Protein AF-I8V1D6-F1 (afdb_monomer_lite)

pLDDT: mean 76.7, std 19.43, range [36.62, 97.75]

Structure (mmCIF, N/CA/C/O backbone):
data_AF-I8V1D6-F1
#
_entry.id   AF-I8V1D6-F1
#
loop_
_atom_site.group_PDB
_atom_site.id
_atom_site.type_symbol
_atom_site.label_atom_id
_atom_site.label_alt_id
_atom_site.label_comp_id
_atom_site.label_asym_id
_atom_site.label_entity_id
_atom_site.label_seq_id
_atom_site.pdbx_PDB_ins_code
_atom_site.Cartn_x
_atom_site.Cartn_y
_atom_site.Cartn_z
_atom_site.occupancy
_atom_site.B_iso_or_equiv
_atom_site.auth_seq_id
_atom_site.auth_comp_id
_atom_site.auth_asym_id
_atom_site.auth_atom_id
_atom_site.pdbx_PDB_model_num
ATOM 1 N N . MET A 1 1 ? 29.944 19.387 -21.911 1.00 37.50 1 MET A N 1
ATOM 2 C CA . MET A 1 1 ? 29.678 17.975 -22.255 1.00 37.50 1 MET A CA 1
ATOM 3 C C . MET A 1 1 ? 28.585 17.498 -21.316 1.00 37.50 1 MET A C 1
ATOM 5 O O . MET A 1 1 ? 28.883 17.157 -20.183 1.00 37.50 1 MET A O 1
ATOM 9 N N . TYR A 1 2 ? 27.322 17.632 -21.720 1.00 36.62 2 TYR A N 1
ATOM 10 C CA . TYR A 1 2 ? 26.198 17.199 -20.885 1.00 36.62 2 TYR A CA 1
ATOM 11 C C . TYR A 1 2 ? 26.104 15.670 -20.929 1.00 36.62 2 TYR A C 1
ATOM 13 O O . TYR A 1 2 ? 26.328 15.095 -22.002 1.00 36.62 2 TYR A O 1
ATOM 21 N N . PRO A 1 3 ? 25.855 14.998 -19.792 1.00 49.69 3 PRO A N 1
ATOM 22 C CA . PRO A 1 3 ? 25.774 13.550 -19.766 1.00 49.69 3 PRO A CA 1
ATOM 23 C C . PRO A 1 3 ? 24.621 13.100 -20.662 1.00 49.69 3 PRO A C 1
ATOM 25 O O . PRO A 1 3 ? 23.543 13.691 -20.675 1.00 49.69 3 PRO A O 1
ATOM 28 N N . LYS A 1 4 ? 24.912 12.074 -21.463 1.00 43.56 4 LYS A N 1
ATOM 29 C CA . LYS A 1 4 ? 23.982 11.432 -22.387 1.00 43.56 4 LYS A CA 1
ATOM 30 C C . LYS A 1 4 ? 22.726 11.064 -21.605 1.00 43.56 4 LYS A C 1
ATOM 32 O O . LYS A 1 4 ? 22.825 10.310 -20.639 1.00 43.56 4 LYS A O 1
ATOM 37 N N . HIS A 1 5 ? 21.582 11.602 -22.022 1.00 46.84 5 HIS A N 1
ATOM 38 C CA . HIS A 1 5 ? 20.286 11.120 -21.574 1.00 46.84 5 HIS A CA 1
ATOM 39 C C . HIS A 1 5 ? 20.283 9.606 -21.773 1.00 46.84 5 HIS A C 1
ATOM 41 O O . HIS A 1 5 ? 20.401 9.118 -22.899 1.00 46.84 5 HIS A O 1
ATOM 47 N N . LEU A 1 6 ? 20.256 8.876 -20.657 1.00 49.59 6 LEU A N 1
ATOM 48 C CA . LEU A 1 6 ? 19.931 7.464 -20.660 1.00 49.59 6 LEU A CA 1
ATOM 49 C C . LEU A 1 6 ? 18.619 7.368 -21.439 1.00 49.59 6 LEU A C 1
ATOM 51 O O . LEU A 1 6 ? 17.671 8.084 -21.115 1.00 49.59 6 LEU A O 1
ATOM 55 N N . ASN A 1 7 ? 18.578 6.545 -22.485 1.00 47.94 7 ASN A N 1
ATOM 56 C CA . ASN A 1 7 ? 17.325 6.162 -23.121 1.00 47.94 7 ASN A CA 1
ATOM 57 C C . ASN A 1 7 ? 16.532 5.358 -22.087 1.00 47.94 7 ASN A C 1
ATOM 59 O O . ASN A 1 7 ? 16.546 4.130 -22.093 1.00 47.94 7 ASN A O 1
ATOM 63 N N . GLN A 1 8 ? 15.904 6.058 -21.148 1.00 51.66 8 GLN A N 1
ATOM 64 C CA . GLN A 1 8 ? 14.909 5.499 -20.267 1.00 51.66 8 GLN A CA 1
ATOM 65 C C . GLN A 1 8 ? 13.702 5.308 -21.169 1.00 51.66 8 GLN A C 1
ATOM 67 O O . GLN A 1 8 ? 12.982 6.250 -21.492 1.00 51.66 8 GLN A O 1
ATOM 72 N N . THR A 1 9 ? 13.556 4.094 -21.693 1.00 48.19 9 THR A N 1
ATOM 73 C CA . THR A 1 9 ? 12.279 3.634 -22.223 1.00 48.19 9 THR A CA 1
ATOM 74 C C . THR A 1 9 ? 11.245 3.970 -21.158 1.00 48.19 9 THR A C 1
ATOM 76 O O . THR A 1 9 ? 11.271 3.361 -20.090 1.00 48.19 9 THR A O 1
ATOM 79 N N . ASN A 1 10 ? 10.422 4.993 -21.404 1.00 57.47 10 ASN A N 1
ATOM 80 C CA . ASN A 1 10 ? 9.288 5.352 -20.563 1.00 57.47 10 ASN A CA 1
ATOM 81 C C . ASN A 1 10 ? 8.336 4.153 -20.563 1.00 57.47 10 ASN A C 1
ATOM 83 O O . ASN A 1 10 ? 7.419 4.078 -21.378 1.00 57.47 10 ASN A O 1
ATOM 87 N N . ARG A 1 11 ? 8.592 3.169 -19.696 1.00 56.34 11 ARG A N 1
ATOM 88 C CA . ARG A 1 11 ? 7.592 2.185 -19.305 1.00 56.34 11 ARG A CA 1
ATOM 89 C C . ARG A 1 11 ? 6.643 2.943 -18.392 1.00 56.34 11 ARG A C 1
ATOM 91 O 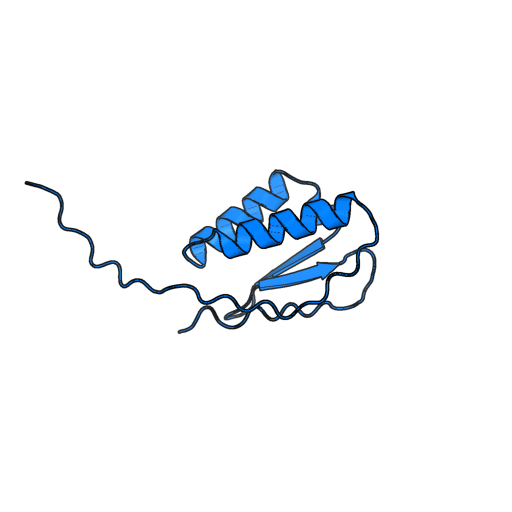O . ARG A 1 11 ? 6.862 3.027 -17.191 1.00 56.34 11 ARG A O 1
ATOM 98 N N . THR A 1 12 ? 5.667 3.610 -18.992 1.00 65.19 12 THR A N 1
ATOM 99 C CA . THR A 1 12 ? 4.610 4.286 -18.248 1.00 65.19 12 THR A CA 1
ATOM 100 C C . THR A 1 12 ? 3.828 3.218 -17.490 1.00 65.19 12 THR A C 1
ATOM 102 O O . THR A 1 12 ? 3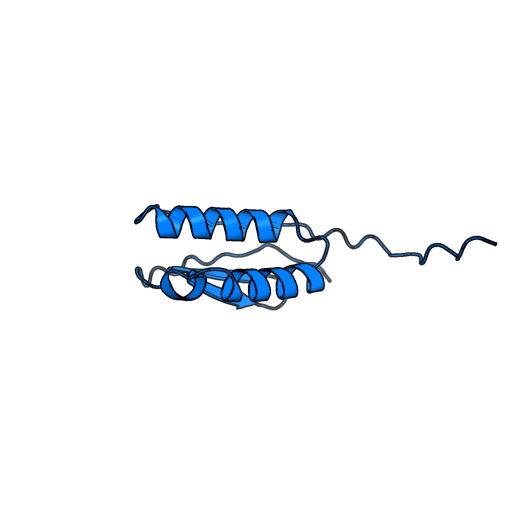.233 2.340 -18.117 1.00 65.19 12 THR A O 1
ATOM 105 N N . MET A 1 13 ? 3.860 3.258 -16.154 1.00 79.62 13 MET A N 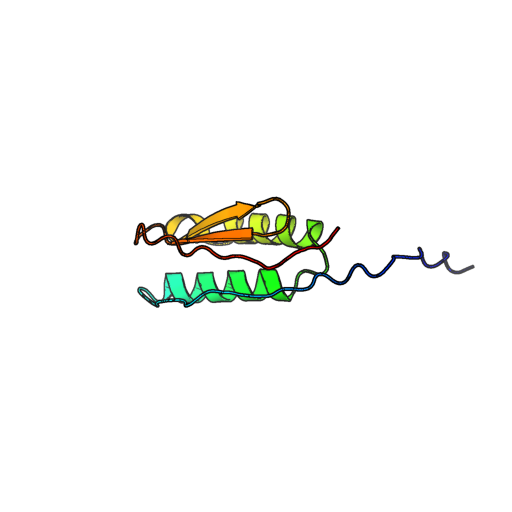1
ATOM 106 C CA . MET A 1 13 ? 2.953 2.449 -15.345 1.00 79.62 13 MET A CA 1
ATOM 107 C C . MET A 1 13 ? 1.525 2.898 -15.650 1.00 79.62 13 MET A C 1
ATOM 109 O O . MET A 1 13 ? 1.167 4.051 -15.416 1.00 79.62 13 MET A O 1
ATOM 113 N N . ASN A 1 14 ? 0.708 1.988 -16.173 1.00 80.00 14 ASN A N 1
ATOM 114 C CA . ASN A 1 14 ? -0.721 2.221 -16.306 1.00 80.00 14 ASN A CA 1
ATOM 115 C C . ASN A 1 14 ? -1.401 1.685 -15.051 1.00 80.00 14 ASN A C 1
ATOM 117 O O . ASN A 1 14 ? -1.196 0.535 -14.679 1.00 80.00 14 ASN A O 1
ATOM 121 N N . VAL A 1 15 ? -2.196 2.527 -14.399 1.00 77.50 15 VAL A N 1
ATOM 122 C CA . VAL A 1 15 ? -2.903 2.174 -13.169 1.00 77.50 15 VAL A CA 1
ATOM 123 C C . VAL A 1 15 ? -4.392 2.137 -13.473 1.00 77.50 15 VAL A C 1
ATOM 125 O O . VAL A 1 15 ? -4.967 3.139 -13.894 1.00 77.50 15 VAL A O 1
ATOM 128 N N . THR A 1 16 ? -5.028 0.998 -13.215 1.00 82.62 16 THR A N 1
ATOM 129 C CA . THR A 1 16 ? -6.492 0.910 -13.125 1.00 82.62 16 THR A CA 1
ATOM 130 C C . THR A 1 16 ? -6.866 0.503 -11.712 1.00 82.62 16 THR A C 1
ATOM 132 O O . THR A 1 16 ? -6.222 -0.372 -11.139 1.00 82.62 16 THR A O 1
ATOM 135 N N . ILE A 1 17 ? -7.874 1.162 -11.144 1.00 81.69 17 ILE A N 1
ATOM 136 C CA . ILE A 1 17 ? -8.281 0.984 -9.749 1.00 81.69 17 ILE A CA 1
ATOM 137 C C . ILE A 1 17 ? -9.686 0.394 -9.733 1.00 81.69 17 ILE A C 1
ATOM 139 O O . ILE A 1 17 ? -10.659 1.092 -10.008 1.00 81.69 17 ILE A O 1
ATOM 143 N N . GLU A 1 18 ? -9.788 -0.889 -9.398 1.00 75.00 18 GLU A N 1
ATOM 144 C CA . GLU A 1 18 ? -11.043 -1.646 -9.422 1.00 75.00 18 GLU A CA 1
ATOM 145 C C . GLU A 1 18 ? -11.601 -1.869 -8.011 1.00 75.00 18 GLU A C 1
ATOM 147 O O . GLU A 1 18 ? -11.801 -2.993 -7.561 1.00 75.00 18 GLU A O 1
ATOM 152 N N . HIS A 1 19 ? -11.829 -0.786 -7.262 1.00 71.06 19 HIS A N 1
ATOM 153 C CA . HIS A 1 19 ? -12.295 -0.900 -5.880 1.00 71.06 19 HIS A CA 1
ATOM 154 C C . HIS A 1 19 ? -13.345 0.132 -5.488 1.00 71.06 19 HIS A C 1
ATOM 156 O O . HIS A 1 19 ? -13.279 1.299 -5.870 1.00 71.06 19 HIS A O 1
ATOM 162 N N . VAL A 1 20 ? -14.279 -0.302 -4.638 1.00 69.56 20 VAL A N 1
ATOM 163 C CA . VAL A 1 20 ? -15.249 0.559 -3.960 1.00 69.56 20 VAL A CA 1
ATOM 164 C C . VAL A 1 20 ? -14.844 0.685 -2.495 1.00 69.56 20 VAL A C 1
ATOM 166 O O . VAL A 1 20 ? -14.988 -0.255 -1.716 1.00 69.56 20 VAL A O 1
ATOM 169 N N . PHE A 1 21 ? -14.351 1.859 -2.099 1.00 72.69 21 PHE A N 1
ATOM 170 C CA . PHE A 1 21 ? -14.046 2.129 -0.697 1.00 72.69 21 PHE A CA 1
ATOM 171 C C . PHE A 1 21 ? -15.324 2.384 0.105 1.00 72.69 21 PHE A C 1
ATOM 173 O O . PHE A 1 21 ? -16.066 3.329 -0.157 1.00 72.69 21 PHE A O 1
ATOM 180 N N . CYS A 1 22 ? -15.565 1.547 1.113 1.00 70.88 22 CYS A N 1
ATOM 181 C CA . CYS A 1 22 ? -16.612 1.771 2.102 1.00 70.88 22 CYS A CA 1
ATOM 182 C C . CYS A 1 22 ? -15.997 2.420 3.344 1.00 70.88 22 CYS A C 1
ATOM 184 O O . CYS A 1 22 ? -15.276 1.762 4.102 1.00 70.88 22 CYS A O 1
ATOM 1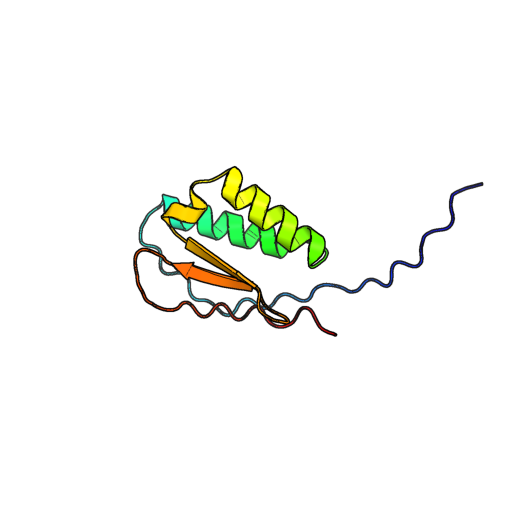86 N N . ARG A 1 23 ? -16.278 3.713 3.545 1.00 74.38 23 ARG A N 1
ATOM 187 C CA . ARG A 1 23 ? -15.854 4.459 4.734 1.00 74.38 23 ARG A CA 1
ATOM 188 C C . ARG A 1 23 ? -16.478 3.844 5.982 1.00 74.38 23 ARG A C 1
ATOM 190 O O . ARG A 1 23 ? -17.692 3.685 6.063 1.00 74.38 23 ARG A O 1
ATOM 197 N N . TYR A 1 24 ? -15.642 3.544 6.969 1.00 76.69 24 TYR A N 1
ATOM 198 C CA . TYR A 1 24 ? -16.092 3.036 8.269 1.00 76.69 24 TYR A CA 1
ATOM 199 C C . TYR A 1 24 ? -15.423 3.728 9.468 1.00 76.69 24 TYR A C 1
ATOM 201 O O . TYR A 1 24 ? -15.872 3.537 10.597 1.00 76.69 24 TYR A O 1
ATOM 209 N N . SER A 1 25 ? -14.371 4.518 9.237 1.00 85.81 25 SER A N 1
ATOM 210 C CA . SER A 1 25 ? -13.817 5.495 10.179 1.00 85.81 25 SER A CA 1
ATOM 211 C C . SER A 1 25 ? -13.119 6.612 9.400 1.00 85.81 25 SER A C 1
ATOM 213 O O . SER A 1 25 ? -12.792 6.429 8.221 1.00 85.81 25 SER A O 1
ATOM 215 N N . ASP A 1 26 ? -12.918 7.754 10.047 1.00 91.25 26 ASP A N 1
ATOM 216 C CA . ASP A 1 26 ? -12.275 8.924 9.440 1.00 91.25 26 ASP A CA 1
ATOM 217 C C . ASP A 1 26 ? -10.784 8.650 9.195 1.00 91.25 26 ASP A C 1
ATOM 219 O O . ASP A 1 26 ? -10.237 8.985 8.148 1.00 91.25 26 ASP A O 1
ATOM 223 N N . GLU A 1 27 ? -10.146 7.922 10.110 1.00 91.31 27 GLU A N 1
ATOM 224 C CA . GLU A 1 27 ? -8.749 7.506 10.003 1.00 91.31 27 GLU A CA 1
ATOM 225 C C . GLU A 1 27 ? -8.545 6.528 8.840 1.00 91.31 27 GLU A C 1
ATOM 227 O O . GLU A 1 27 ? -7.606 6.669 8.058 1.00 91.31 27 GLU A O 1
ATOM 232 N N . ALA A 1 28 ? -9.442 5.550 8.675 1.00 88.31 28 ALA A N 1
ATOM 233 C CA . ALA A 1 28 ? -9.364 4.596 7.572 1.00 88.31 28 ALA A CA 1
ATOM 234 C C . ALA A 1 28 ? -9.536 5.282 6.206 1.00 88.31 28 ALA A C 1
ATOM 236 O O . ALA A 1 28 ? -8.898 4.883 5.232 1.00 88.31 28 ALA A O 1
ATOM 237 N N . GLU A 1 29 ? -10.392 6.304 6.131 1.00 90.44 29 GLU A N 1
ATOM 238 C CA . GLU A 1 29 ? -10.578 7.125 4.933 1.00 90.44 29 GLU A CA 1
ATOM 239 C C . GLU A 1 29 ? -9.325 7.943 4.606 1.00 90.44 29 GLU A C 1
ATOM 241 O O . GLU A 1 29 ? -8.879 7.939 3.457 1.00 90.44 29 GLU A O 1
ATOM 246 N N . GLU A 1 30 ? -8.710 8.585 5.602 1.00 93.81 30 GLU A N 1
ATOM 247 C CA . GLU A 1 30 ? -7.465 9.330 5.402 1.00 93.81 30 GLU A CA 1
ATOM 248 C C . GLU A 1 30 ? -6.351 8.419 4.869 1.00 93.81 30 GLU A C 1
ATOM 250 O O . GLU A 1 30 ? -5.693 8.738 3.874 1.00 93.81 30 GLU A O 1
ATOM 255 N N . ILE A 1 31 ? -6.166 7.249 5.486 1.00 93.44 31 ILE A N 1
ATOM 256 C CA . ILE A 1 31 ? -5.166 6.272 5.047 1.00 93.44 31 ILE A CA 1
ATOM 257 C C . ILE A 1 31 ? -5.454 5.795 3.623 1.00 93.44 31 ILE A C 1
ATOM 259 O O . ILE A 1 31 ? -4.529 5.717 2.814 1.00 93.44 31 ILE A O 1
ATOM 263 N N . TYR A 1 32 ? -6.718 5.531 3.283 1.00 91.38 32 TYR A N 1
ATOM 264 C CA . TYR A 1 32 ? -7.098 5.145 1.927 1.00 91.38 32 TYR A CA 1
ATOM 265 C C . TYR A 1 32 ? -6.711 6.216 0.898 1.00 91.38 32 TYR A C 1
ATOM 267 O O . TYR A 1 32 ? -6.073 5.898 -0.106 1.00 91.38 32 TYR A O 1
ATOM 275 N N . PHE A 1 33 ? -7.003 7.494 1.161 1.00 92.69 33 PHE A N 1
ATOM 276 C CA . PHE A 1 33 ? -6.589 8.579 0.265 1.00 92.69 33 PHE A CA 1
ATOM 277 C C . PHE A 1 33 ? -5.069 8.675 0.119 1.00 92.69 33 PHE A C 1
ATOM 279 O O . PHE A 1 33 ? -4.569 8.930 -0.978 1.00 92.69 33 PHE A O 1
ATOM 286 N N . ARG A 1 34 ? -4.314 8.434 1.194 1.00 95.38 34 ARG A N 1
ATOM 287 C CA . ARG A 1 34 ? -2.848 8.424 1.130 1.00 95.38 34 ARG A CA 1
ATOM 288 C C . ARG A 1 34 ? -2.324 7.266 0.285 1.00 95.38 34 ARG A C 1
ATOM 290 O O . ARG A 1 34 ? -1.437 7.501 -0.526 1.00 95.38 34 ARG A O 1
ATOM 297 N N . ILE A 1 35 ? -2.913 6.074 0.393 1.00 93.62 35 ILE A N 1
ATOM 298 C CA . ILE A 1 35 ? -2.590 4.933 -0.479 1.00 93.62 35 ILE A CA 1
ATOM 299 C C . ILE A 1 35 ? -2.850 5.289 -1.948 1.00 93.62 35 ILE A C 1
ATOM 301 O O . ILE A 1 35 ? -1.986 5.081 -2.796 1.00 93.62 35 ILE A O 1
ATOM 305 N N . MET A 1 36 ? -4.010 5.877 -2.248 1.00 91.56 36 MET A N 1
ATOM 306 C CA . MET A 1 36 ? -4.375 6.289 -3.608 1.00 91.56 36 MET A CA 1
ATOM 307 C C . MET A 1 36 ? -3.390 7.309 -4.180 1.00 91.56 36 MET A C 1
ATOM 309 O O . MET A 1 36 ? -2.921 7.152 -5.304 1.00 91.56 36 MET A O 1
ATOM 313 N N . ASN A 1 37 ? -3.022 8.318 -3.391 1.00 93.75 37 ASN A N 1
ATOM 314 C CA . ASN A 1 37 ? -2.026 9.307 -3.794 1.00 93.75 37 ASN A CA 1
ATOM 315 C C . ASN A 1 37 ? -0.655 8.667 -4.016 1.00 93.75 37 ASN A C 1
ATOM 317 O O . ASN A 1 37 ? 0.004 8.981 -5.001 1.00 93.75 37 ASN A O 1
ATOM 321 N N . THR A 1 38 ? -0.236 7.748 -3.144 1.00 94.31 38 THR A N 1
ATOM 322 C CA . THR A 1 38 ? 1.005 6.990 -3.325 1.00 94.31 38 THR A CA 1
ATOM 323 C C . THR A 1 38 ? 0.998 6.217 -4.644 1.00 94.31 38 THR A C 1
ATOM 325 O O . THR A 1 38 ? 1.971 6.301 -5.389 1.00 94.31 38 THR A O 1
ATOM 328 N N . ILE A 1 39 ? -0.099 5.530 -4.978 1.00 91.50 39 ILE A N 1
ATOM 329 C CA . ILE A 1 39 ? -0.226 4.791 -6.242 1.00 91.50 39 ILE A CA 1
ATOM 330 C C . ILE A 1 39 ? -0.153 5.740 -7.444 1.00 91.50 39 ILE A C 1
ATOM 332 O O . ILE A 1 39 ? 0.622 5.503 -8.364 1.00 91.50 39 ILE A O 1
ATOM 336 N N . LEU A 1 40 ? -0.929 6.825 -7.427 1.00 88.81 40 LEU A N 1
ATOM 337 C CA . LEU A 1 40 ? -1.043 7.751 -8.558 1.00 88.81 40 LEU A CA 1
ATOM 338 C C . LEU A 1 40 ? 0.211 8.605 -8.794 1.00 88.81 40 LEU A C 1
ATOM 340 O O . LEU A 1 40 ? 0.417 9.074 -9.910 1.00 88.81 40 LEU A O 1
ATOM 344 N N . LEU A 1 41 ? 1.021 8.840 -7.758 1.00 91.06 41 LEU A N 1
ATOM 345 C CA . LEU A 1 41 ? 2.252 9.632 -7.852 1.00 91.06 41 LEU A CA 1
ATOM 346 C C . LEU A 1 41 ? 3.496 8.796 -8.173 1.00 91.06 41 LEU A C 1
ATOM 348 O O . LEU A 1 41 ? 4.535 9.378 -8.470 1.00 91.06 41 LEU A O 1
ATOM 352 N N . SER A 1 42 ? 3.411 7.466 -8.110 1.00 89.88 42 SER A N 1
ATOM 353 C CA . SER A 1 42 ? 4.551 6.596 -8.414 1.00 89.88 42 SER A CA 1
ATOM 354 C C . SER A 1 42 ? 4.780 6.501 -9.919 1.00 89.88 42 SER A C 1
ATOM 356 O O . SER A 1 42 ? 3.841 6.271 -10.679 1.00 89.88 42 SER A O 1
ATOM 358 N N . VAL A 1 43 ? 6.032 6.642 -10.358 1.00 86.19 43 VAL A N 1
ATOM 359 C CA . VAL A 1 43 ? 6.378 6.623 -11.787 1.00 86.19 43 VAL A CA 1
ATOM 360 C C . VAL A 1 43 ? 6.582 5.196 -12.308 1.00 86.19 43 VAL A C 1
ATOM 362 O O . VAL A 1 43 ? 6.244 4.902 -13.456 1.00 86.19 43 VAL A O 1
ATOM 365 N N . ASP A 1 44 ? 7.107 4.297 -11.471 1.00 87.19 44 ASP A N 1
ATOM 366 C CA . ASP A 1 44 ? 7.343 2.889 -11.799 1.00 87.19 44 ASP A CA 1
ATOM 367 C C . ASP A 1 44 ? 7.118 1.950 -10.597 1.00 87.19 44 ASP A C 1
ATOM 369 O O . ASP A 1 44 ? 6.840 2.386 -9.477 1.00 87.19 44 ASP A O 1
ATOM 373 N N . GLU A 1 45 ? 7.170 0.633 -10.832 1.00 87.69 45 GLU A N 1
ATOM 374 C CA . GLU A 1 45 ? 6.895 -0.377 -9.799 1.00 87.69 45 GLU A CA 1
ATOM 375 C C . GLU A 1 45 ? 7.861 -0.285 -8.614 1.00 87.69 45 GLU A C 1
ATOM 377 O O . GLU A 1 45 ? 7.477 -0.530 -7.468 1.00 87.69 45 GLU A O 1
ATOM 382 N N . THR A 1 46 ? 9.120 0.059 -8.884 1.00 90.88 46 THR A N 1
ATOM 383 C CA . THR A 1 46 ? 10.147 0.147 -7.846 1.00 90.88 46 THR A CA 1
ATOM 384 C C . THR A 1 46 ? 9.829 1.307 -6.912 1.00 90.88 46 THR A C 1
ATOM 386 O O . THR A 1 46 ? 9.847 1.137 -5.690 1.00 90.88 46 THR A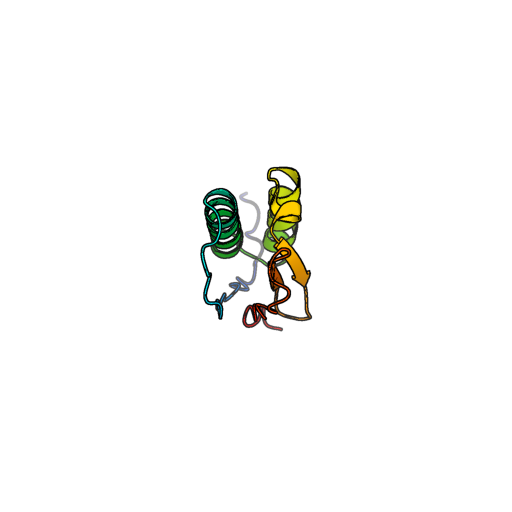 O 1
ATOM 389 N N . GLU A 1 47 ? 9.471 2.461 -7.475 1.00 91.69 47 GLU A N 1
ATOM 390 C CA . GLU A 1 47 ? 9.039 3.627 -6.709 1.00 91.69 47 GLU A CA 1
ATOM 391 C C . GLU A 1 47 ? 7.730 3.368 -5.957 1.00 91.69 47 GLU A C 1
ATOM 393 O O . GLU A 1 47 ? 7.627 3.732 -4.783 1.00 91.69 47 GLU A O 1
ATOM 398 N N . LEU A 1 48 ? 6.767 2.681 -6.581 1.00 93.06 48 LEU A N 1
ATOM 399 C CA . LEU A 1 48 ? 5.509 2.302 -5.938 1.00 93.06 48 LEU A CA 1
ATOM 400 C C . LEU A 1 48 ? 5.755 1.446 -4.698 1.00 93.06 48 LEU A C 1
ATOM 402 O O . LEU A 1 48 ? 5.248 1.753 -3.617 1.00 93.06 48 LEU A O 1
ATOM 406 N N . ARG A 1 49 ? 6.570 0.395 -4.833 1.00 94.44 49 ARG A N 1
ATOM 407 C CA . ARG A 1 49 ? 6.902 -0.501 -3.720 1.00 94.44 49 ARG A CA 1
ATOM 408 C C . ARG A 1 49 ? 7.610 0.245 -2.595 1.00 94.44 49 ARG A C 1
ATOM 410 O O . ARG A 1 49 ? 7.227 0.099 -1.435 1.00 94.44 49 ARG A O 1
ATOM 417 N N . ALA A 1 50 ? 8.601 1.071 -2.927 1.00 96.06 50 ALA A N 1
ATOM 418 C CA . ALA A 1 50 ? 9.325 1.866 -1.939 1.00 96.06 50 ALA A CA 1
ATOM 419 C C . ALA A 1 50 ? 8.406 2.866 -1.218 1.00 96.06 50 ALA A C 1
ATOM 421 O O . ALA A 1 50 ? 8.467 2.999 0.006 1.00 96.06 50 ALA A O 1
ATOM 422 N N . SER A 1 51 ? 7.521 3.536 -1.956 1.00 96.56 51 SER A N 1
ATOM 423 C CA . SER A 1 51 ? 6.597 4.529 -1.408 1.00 96.56 51 SER A CA 1
ATOM 424 C C . SER A 1 51 ? 5.510 3.898 -0.537 1.00 96.56 51 SER A C 1
ATOM 426 O O . SER A 1 51 ? 5.168 4.468 0.496 1.00 96.56 51 SER A O 1
ATOM 428 N N . MET A 1 52 ? 5.009 2.709 -0.886 1.00 96.56 52 MET A N 1
ATOM 429 C CA . MET A 1 52 ? 4.064 1.955 -0.052 1.00 96.56 52 MET A CA 1
ATOM 430 C C . MET A 1 52 ? 4.694 1.487 1.266 1.00 96.56 52 MET A C 1
ATOM 432 O O . MET A 1 52 ? 4.069 1.613 2.319 1.00 96.56 52 MET A O 1
ATOM 436 N N . GLU A 1 53 ? 5.942 1.008 1.245 1.00 97.06 53 GLU A N 1
ATOM 437 C CA . GLU A 1 53 ? 6.669 0.678 2.482 1.00 97.06 53 GLU A CA 1
ATOM 438 C C . GLU A 1 53 ? 6.924 1.924 3.338 1.00 97.06 53 GLU A C 1
ATOM 440 O O . GLU A 1 53 ? 6.768 1.888 4.560 1.00 97.06 53 GLU A O 1
ATOM 445 N N . ARG A 1 54 ? 7.258 3.061 2.714 1.00 97.75 54 ARG A N 1
ATOM 446 C CA . ARG A 1 54 ? 7.400 4.331 3.435 1.00 97.75 54 ARG A CA 1
ATOM 447 C C . ARG A 1 54 ? 6.080 4.759 4.074 1.00 97.75 54 ARG A C 1
ATOM 449 O O . ARG A 1 54 ? 6.063 5.084 5.257 1.00 97.75 54 ARG A O 1
ATOM 456 N N . LEU A 1 55 ? 4.978 4.689 3.327 1.00 97.50 55 LEU A N 1
ATOM 457 C CA . LEU A 1 55 ? 3.639 5.008 3.818 1.00 97.50 55 LEU A CA 1
ATOM 458 C C . LEU A 1 55 ? 3.266 4.138 5.023 1.00 97.50 55 LEU A C 1
ATOM 460 O O . LEU A 1 55 ? 2.760 4.658 6.015 1.00 97.50 55 LEU A O 1
ATOM 464 N N . LYS A 1 56 ? 3.565 2.837 4.968 1.00 95.88 56 LYS A N 1
ATOM 465 C CA . LYS A 1 56 ? 3.356 1.911 6.086 1.00 95.88 56 LYS A CA 1
ATOM 466 C C . LYS A 1 56 ? 4.147 2.301 7.338 1.00 95.88 56 LYS A C 1
ATOM 468 O O . LYS A 1 56 ? 3.644 2.127 8.436 1.00 95.88 56 LYS A O 1
ATOM 473 N N . ASN A 1 57 ? 5.360 2.830 7.192 1.00 96.50 57 ASN A N 1
ATOM 474 C CA . ASN A 1 57 ? 6.174 3.262 8.334 1.00 96.50 57 ASN A CA 1
ATOM 475 C C . ASN A 1 57 ? 5.763 4.640 8.881 1.00 96.50 57 ASN A C 1
ATOM 477 O O . ASN A 1 57 ? 5.962 4.922 10.059 1.00 96.50 57 ASN A O 1
ATOM 481 N N . GLU A 1 58 ? 5.219 5.513 8.030 1.00 96.31 58 GLU A N 1
ATOM 482 C CA . GLU A 1 58 ? 4.835 6.888 8.381 1.00 96.31 58 GLU A CA 1
ATOM 483 C C . GLU A 1 58 ? 3.398 7.006 8.909 1.00 96.31 58 GLU A C 1
ATOM 485 O O . GLU A 1 58 ? 2.979 8.089 9.325 1.00 96.31 58 GLU A O 1
ATOM 490 N N . THR A 1 59 ? 2.612 5.929 8.849 1.00 95.56 59 THR A N 1
ATOM 491 C CA . THR A 1 59 ? 1.176 5.946 9.152 1.00 95.56 59 THR A CA 1
ATOM 492 C C . THR A 1 59 ? 0.727 4.654 9.823 1.00 95.56 59 THR A C 1
ATOM 494 O O . THR A 1 59 ? 1.371 3.628 9.625 1.00 95.56 59 THR A O 1
ATOM 497 N N . PRO A 1 60 ? -0.411 4.642 10.540 1.00 93.88 60 PRO A N 1
ATOM 498 C CA . PRO A 1 60 ? -1.007 3.414 11.074 1.00 93.88 60 PRO A CA 1
ATOM 499 C C . PRO A 1 60 ? -1.676 2.561 9.978 1.00 93.88 60 PRO A C 1
ATOM 501 O O . PRO A 1 60 ? -2.727 1.963 10.198 1.00 93.88 60 PRO A O 1
ATOM 504 N N . LEU A 1 61 ? -1.122 2.521 8.759 1.00 93.69 61 LEU A N 1
ATOM 505 C CA . LEU A 1 61 ? -1.713 1.799 7.631 1.00 93.69 61 LEU A CA 1
ATOM 506 C C . LEU A 1 61 ? -1.984 0.341 7.983 1.00 93.69 61 LEU A C 1
ATOM 508 O O . LEU A 1 61 ? -3.036 -0.185 7.629 1.00 93.69 61 LEU A O 1
ATOM 512 N N . ASP A 1 62 ? -1.061 -0.292 8.702 1.00 92.19 62 ASP A N 1
ATOM 513 C CA . ASP A 1 62 ? -1.154 -1.687 9.104 1.00 92.19 62 ASP A CA 1
ATOM 514 C C . ASP A 1 62 ? -2.216 -1.953 10.178 1.00 92.19 62 ASP A C 1
ATOM 516 O O . ASP A 1 62 ? -2.563 -3.112 10.390 1.00 92.19 62 ASP A O 1
ATOM 520 N N . GLU A 1 63 ? -2.787 -0.939 10.826 1.00 90.25 63 GLU A N 1
ATOM 521 C CA . GLU A 1 63 ? -3.950 -1.106 11.704 1.00 90.25 63 GLU A CA 1
ATOM 522 C C . GLU A 1 63 ? -5.238 -1.323 10.894 1.00 90.25 63 GLU A C 1
ATOM 524 O O . GLU A 1 63 ? -6.087 -2.141 11.265 1.00 90.25 63 GLU A O 1
ATOM 529 N N . TYR A 1 64 ? -5.359 -0.643 9.750 1.00 87.94 64 TYR A N 1
ATOM 530 C CA . TYR A 1 64 ? -6.585 -0.592 8.944 1.00 87.94 64 TYR A CA 1
ATOM 531 C C . TYR A 1 64 ? -6.538 -1.490 7.707 1.00 87.94 64 TYR A C 1
ATOM 533 O O . TYR A 1 64 ? -7.571 -2.045 7.316 1.00 87.94 64 TYR A O 1
ATOM 541 N N . PHE A 1 65 ? -5.358 -1.663 7.111 1.00 88.31 65 PHE A N 1
ATOM 542 C CA . PHE A 1 65 ? -5.165 -2.343 5.837 1.00 88.31 65 PHE A CA 1
ATOM 543 C C . PHE A 1 65 ? -4.005 -3.346 5.878 1.00 88.31 65 PHE A C 1
ATOM 545 O O . PHE A 1 65 ? -3.032 -3.198 6.612 1.00 88.31 65 PHE A O 1
ATOM 552 N N . ILE A 1 66 ? -4.097 -4.385 5.053 1.00 89.88 66 ILE A N 1
ATOM 553 C CA . ILE A 1 66 ? -2.978 -5.263 4.686 1.00 89.88 66 ILE A CA 1
ATOM 554 C C . ILE A 1 66 ? -2.821 -5.150 3.181 1.00 89.88 66 ILE A C 1
ATOM 556 O O . ILE A 1 66 ? -3.821 -5.126 2.476 1.00 89.88 66 ILE A O 1
ATOM 560 N N . PHE A 1 67 ? -1.597 -5.122 2.677 1.00 91.44 67 PHE A N 1
ATOM 561 C CA . PHE A 1 67 ? -1.352 -5.123 1.243 1.00 91.44 67 PHE A CA 1
ATOM 562 C C . PHE A 1 67 ? -0.266 -6.121 0.868 1.00 91.44 67 PHE A C 1
ATOM 564 O O . PHE A 1 67 ? 0.496 -6.592 1.718 1.00 91.44 67 PHE A O 1
ATOM 571 N N . GLY A 1 68 ? -0.194 -6.421 -0.419 1.00 91.19 68 GLY A N 1
ATOM 572 C CA . GLY A 1 68 ? 0.877 -7.197 -1.014 1.00 91.19 68 GLY A CA 1
ATOM 573 C C . GLY A 1 68 ? 0.847 -7.084 -2.527 1.00 91.19 68 GLY A C 1
ATOM 574 O O . GLY A 1 68 ? 0.060 -6.330 -3.092 1.00 91.19 68 GLY A O 1
ATOM 575 N N . TYR A 1 69 ? 1.728 -7.829 -3.182 1.00 90.62 69 TYR A N 1
ATOM 576 C CA . TYR A 1 69 ? 1.961 -7.688 -4.613 1.00 90.62 69 TYR A CA 1
ATOM 577 C C . TYR A 1 69 ? 1.828 -9.040 -5.309 1.00 90.62 69 TYR A C 1
ATOM 579 O O . TYR A 1 69 ? 2.438 -10.022 -4.883 1.00 90.62 69 TYR A O 1
ATOM 587 N N . GLY A 1 70 ? 1.021 -9.077 -6.365 1.00 86.50 70 GLY A N 1
ATOM 588 C CA . GLY A 1 70 ? 0.988 -10.147 -7.354 1.00 86.50 70 GLY A CA 1
ATOM 589 C C . GLY A 1 70 ? 1.987 -9.896 -8.484 1.00 86.50 70 GLY A C 1
ATOM 590 O O . GLY A 1 70 ? 2.814 -8.990 -8.407 1.00 86.50 70 GLY A O 1
ATOM 591 N N . ALA A 1 71 ? 1.893 -10.694 -9.551 1.00 83.00 71 ALA A N 1
ATOM 592 C CA . ALA A 1 71 ? 2.783 -10.581 -10.710 1.00 83.00 71 ALA A CA 1
ATOM 593 C C . ALA A 1 71 ? 2.692 -9.214 -11.411 1.00 83.00 71 ALA A C 1
ATOM 595 O O . ALA A 1 71 ? 3.705 -8.715 -11.879 1.00 83.00 71 ALA A O 1
ATOM 596 N N . HIS A 1 72 ? 1.501 -8.605 -11.440 1.00 79.44 72 HIS A N 1
ATOM 597 C CA . HIS A 1 72 ? 1.277 -7.331 -12.132 1.00 79.44 72 HIS A CA 1
ATOM 598 C C . HIS A 1 72 ? 0.365 -6.352 -11.375 1.00 79.44 72 HIS A C 1
ATOM 600 O O . HIS A 1 72 ? -0.061 -5.353 -11.951 1.00 79.44 72 HIS A O 1
ATOM 606 N N . HIS A 1 73 ? 0.032 -6.636 -10.110 1.00 81.00 73 HIS A N 1
ATOM 607 C CA . HIS A 1 73 ? -0.927 -5.854 -9.322 1.00 81.00 73 HIS A CA 1
ATOM 608 C C . HIS A 1 73 ? -0.486 -5.703 -7.860 1.00 81.00 73 HIS A C 1
ATOM 610 O O . HIS A 1 73 ? 0.133 -6.613 -7.309 1.00 81.00 73 HIS A O 1
ATOM 616 N N . ILE A 1 74 ? -0.842 -4.595 -7.201 1.00 88.06 74 ILE A N 1
ATOM 617 C CA . ILE A 1 74 ? -0.947 -4.536 -5.733 1.00 88.06 74 ILE A CA 1
ATOM 618 C C . ILE A 1 74 ? -2.363 -4.958 -5.349 1.00 88.06 74 ILE A C 1
ATOM 620 O O . ILE A 1 74 ? -3.307 -4.587 -6.037 1.00 88.06 74 ILE A O 1
ATOM 624 N N . TRP A 1 75 ? -2.515 -5.699 -4.260 1.00 88.88 75 TRP A N 1
ATOM 625 C CA . TRP A 1 75 ? -3.804 -5.924 -3.609 1.00 88.88 75 TRP A CA 1
ATOM 626 C C . TRP A 1 75 ? -3.767 -5.284 -2.226 1.00 88.88 75 TRP A C 1
ATOM 628 O O . TRP A 1 75 ? -2.727 -5.289 -1.566 1.00 88.88 75 TRP A O 1
ATOM 638 N N . ILE A 1 76 ? -4.888 -4.720 -1.775 1.00 87.69 76 ILE A N 1
ATOM 639 C CA . ILE A 1 76 ? -5.022 -4.097 -0.455 1.00 87.69 76 ILE A CA 1
ATOM 640 C C . ILE A 1 76 ? -6.358 -4.547 0.150 1.00 87.69 76 ILE A C 1
ATOM 642 O O . ILE A 1 76 ? -7.408 -4.431 -0.473 1.00 87.69 76 ILE A O 1
ATOM 646 N N . TYR A 1 77 ? -6.321 -5.051 1.379 1.00 83.56 77 TYR A N 1
ATOM 647 C CA . TYR A 1 77 ? -7.458 -5.578 2.125 1.00 83.56 77 TYR A CA 1
ATOM 648 C C . TYR A 1 77 ? -7.722 -4.775 3.389 1.00 83.56 77 TYR A C 1
ATOM 650 O O . TYR A 1 77 ? -6.796 -4.478 4.139 1.00 83.56 77 TYR A O 1
ATOM 658 N N . HIS A 1 78 ? -8.993 -4.496 3.677 1.00 80.56 78 HIS A N 1
ATOM 659 C CA . HIS A 1 78 ? -9.404 -3.952 4.970 1.00 80.56 78 HIS A CA 1
ATOM 660 C C . HIS A 1 78 ? -9.214 -5.025 6.061 1.00 80.56 78 HIS A C 1
ATOM 662 O O . HIS A 1 78 ? -9.701 -6.145 5.931 1.00 80.56 78 HIS A O 1
ATOM 668 N N . LYS A 1 79 ? -8.556 -4.701 7.180 1.00 80.00 79 LYS A N 1
ATOM 669 C CA . LYS A 1 79 ? -8.380 -5.646 8.303 1.00 80.00 79 LYS A CA 1
ATOM 670 C C . LYS A 1 79 ? -9.675 -5.928 9.058 1.00 80.00 79 LYS A C 1
ATOM 672 O O . LYS A 1 79 ? -9.920 -7.056 9.483 1.00 80.00 79 LYS A O 1
ATOM 677 N N . LYS A 1 80 ? -10.486 -4.888 9.265 1.00 68.38 80 LYS A N 1
ATOM 678 C CA . LYS A 1 80 ? -11.649 -4.928 10.166 1.00 68.38 80 LYS A CA 1
ATOM 679 C C . LYS A 1 80 ? -12.840 -5.676 9.565 1.00 68.38 80 LYS A C 1
ATOM 681 O O . LYS A 1 80 ? -13.575 -6.349 10.280 1.00 68.38 80 LYS A O 1
ATOM 686 N N . ASN A 1 81 ? -12.971 -5.622 8.244 1.00 57.00 81 ASN A N 1
ATOM 687 C CA . ASN A 1 81 ? -13.943 -6.393 7.492 1.00 57.00 81 ASN A CA 1
ATOM 688 C C . ASN A 1 81 ? -13.151 -7.427 6.699 1.00 57.00 81 ASN A C 1
ATOM 690 O O . ASN A 1 81 ? -12.465 -7.045 5.764 1.00 57.00 81 ASN A O 1
ATOM 694 N N . LYS A 1 82 ? -13.274 -8.728 7.001 1.00 50.97 82 LYS A N 1
ATOM 695 C CA . LYS A 1 82 ? -12.718 -9.826 6.170 1.00 50.97 82 LYS A CA 1
ATOM 696 C C . LYS A 1 82 ? -13.335 -9.891 4.754 1.00 50.97 82 LYS A C 1
ATOM 698 O O . LYS A 1 82 ? -13.334 -10.942 4.119 1.00 50.97 82 LYS A O 1
ATOM 703 N N . ILE A 1 83 ? -13.930 -8.796 4.291 1.00 50.56 83 ILE A N 1
ATOM 704 C CA . ILE A 1 83 ? -14.342 -8.587 2.920 1.00 50.56 83 ILE A CA 1
ATOM 705 C C . ILE A 1 83 ? -13.043 -8.419 2.149 1.00 50.56 83 ILE A C 1
ATOM 707 O O . ILE A 1 83 ? -12.308 -7.451 2.347 1.00 50.56 83 ILE A O 1
ATOM 711 N N . LYS A 1 84 ? -12.750 -9.401 1.301 1.00 45.56 84 LYS A N 1
ATOM 712 C CA . LYS A 1 84 ? -11.720 -9.260 0.291 1.00 45.56 84 LYS A CA 1
ATOM 713 C C . LYS A 1 84 ? -12.122 -8.109 -0.629 1.00 45.56 84 LYS A C 1
ATOM 715 O O . LYS A 1 84 ? -12.942 -8.284 -1.520 1.00 45.56 84 LYS A O 1
ATOM 720 N N . SER A 1 85 ? -11.592 -6.921 -0.386 1.00 48.31 85 SER A N 1
ATOM 721 C CA . SER A 1 85 ? -11.399 -5.945 -1.443 1.00 48.31 85 SER A CA 1
ATOM 722 C C . SER A 1 85 ? -10.290 -6.482 -2.332 1.00 48.31 85 SER A C 1
ATOM 724 O O . SER A 1 85 ? -9.115 -6.231 -2.081 1.00 48.31 85 SER A O 1
ATOM 726 N N . ASP A 1 86 ? -10.642 -7.328 -3.296 1.00 40.81 86 ASP A N 1
ATOM 727 C CA . ASP A 1 86 ? -9.708 -7.704 -4.349 1.00 40.81 86 ASP A CA 1
ATOM 728 C C . ASP A 1 86 ? -9.407 -6.417 -5.124 1.00 40.81 86 ASP A C 1
ATOM 730 O O . ASP A 1 86 ? -10.143 -6.012 -6.013 1.00 40.81 86 ASP A O 1
ATOM 734 N N . ILE A 1 87 ? -8.385 -5.682 -4.686 1.00 44.88 87 ILE A N 1
ATOM 735 C CA . ILE A 1 87 ? -7.805 -4.622 -5.496 1.00 44.88 87 ILE A CA 1
ATOM 736 C C . ILE A 1 87 ? -7.001 -5.359 -6.557 1.00 44.88 87 ILE A C 1
ATOM 738 O O . ILE A 1 87 ? -5.895 -5.830 -6.305 1.00 44.88 87 ILE A O 1
ATOM 742 N N . GLU A 1 88 ? -7.604 -5.511 -7.729 1.00 44.41 88 GLU A N 1
ATOM 743 C CA . GLU A 1 88 ? -6.880 -5.786 -8.958 1.00 44.41 88 GLU A CA 1
ATOM 744 C C . GLU A 1 88 ? -6.343 -4.440 -9.452 1.00 44.41 88 GLU A C 1
ATOM 746 O O . GLU A 1 88 ? -7.034 -3.661 -10.107 1.00 44.41 88 GLU A O 1
ATOM 751 N N . LEU A 1 89 ? -5.102 -4.101 -9.089 1.00 46.09 89 LEU A N 1
ATOM 752 C CA . LEU A 1 89 ? -4.384 -3.113 -9.889 1.00 46.09 89 LEU A CA 1
ATOM 753 C C . LEU A 1 89 ? -4.081 -3.732 -11.245 1.00 46.09 89 LEU A C 1
ATOM 755 O O . LEU A 1 89 ? -3.248 -4.623 -11.360 1.00 46.09 89 LEU A O 1
ATOM 759 N N . ILE A 1 90 ? -4.741 -3.254 -12.289 1.00 41.56 90 ILE A N 1
ATOM 760 C CA . ILE A 1 90 ? -4.470 -3.749 -13.632 1.00 41.56 90 ILE A CA 1
ATOM 761 C C . ILE A 1 90 ? -3.070 -3.310 -14.052 1.00 41.56 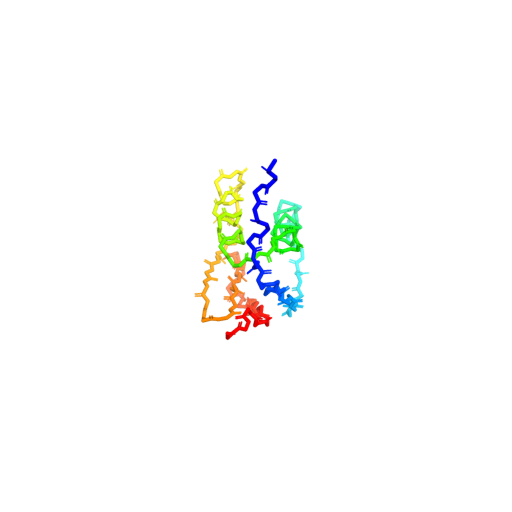90 ILE A C 1
ATOM 763 O O . ILE A 1 90 ? -2.823 -2.153 -14.373 1.00 41.56 90 ILE A O 1
ATOM 767 N N . ASN A 1 91 ? -2.204 -4.309 -14.087 1.00 40.12 91 ASN A N 1
ATOM 768 C CA . ASN A 1 91 ? -1.130 -4.517 -15.031 1.00 40.12 91 ASN A CA 1
ATOM 769 C C . ASN A 1 91 ? -0.046 -3.431 -15.148 1.00 40.12 91 ASN A C 1
ATOM 771 O O . ASN A 1 91 ? -0.018 -2.619 -16.079 1.00 40.12 91 ASN A O 1
ATOM 775 N N . ILE A 1 92 ? 0.952 -3.548 -14.273 1.00 41.62 92 ILE A N 1
ATOM 776 C CA . ILE A 1 92 ? 2.324 -3.141 -14.588 1.00 41.62 92 ILE A CA 1
ATOM 777 C C . ILE A 1 92 ? 2.848 -4.144 -15.642 1.00 41.62 92 ILE A C 1
ATOM 779 O O . ILE A 1 92 ? 3.376 -5.199 -15.299 1.00 41.62 92 ILE A O 1
ATOM 783 N N . ASN A 1 93 ? 2.572 -3.895 -16.926 1.00 48.91 93 ASN A N 1
ATOM 784 C CA . ASN A 1 93 ? 2.820 -4.874 -17.998 1.00 48.91 93 ASN A CA 1
ATOM 785 C C . ASN A 1 93 ? 4.315 -5.174 -18.226 1.00 48.91 93 ASN A C 1
ATOM 787 O O . ASN A 1 93 ? 5.133 -4.251 -18.259 1.00 48.91 93 ASN A O 1
ATOM 791 N N . ASP A 1 94 ? 4.584 -6.474 -18.434 1.00 45.19 94 ASP A N 1
ATOM 792 C CA . ASP A 1 94 ? 5.524 -7.125 -19.377 1.00 45.19 94 ASP A CA 1
ATOM 793 C C . ASP A 1 94 ? 6.801 -6.356 -19.817 1.00 45.19 94 ASP A C 1
ATOM 795 O O . ASP A 1 94 ? 6.739 -5.404 -20.627 1.00 45.19 94 ASP A O 1
#

Sequence (94 aa):
MYPKHLNQTNRTMNVTIEHVFCRYSDEAEEIYFRIMNTILLSVDETELRASMERLKNETPLDEYFIFGYGAHHIWIYHKKNKIKSDIELININD

Foldseek 3Di:
DDPPPDPPPQLAQDWDWDFDDDDDDPLLVVLVVLLVCLVVPARAPVSSVVSVVVSVVVGVCVVFWDWDDDPFAIAIDGPVDPPRRGTGTPGSDD

Radius of gyration: 15.33 Å; chains: 1; bounding box: 46×29×35 Å

Secondary structure (DSSP, 8-state):
-PPP------------B--------HHHHHHHHHHHHHHHH-SSHHHHHHHHHHHHHHSSHHHHEEEEE-SS-EEEEESSS-------B-----

Organism: NCBI:txid997874